Protein AF-U5VZA1-F1 (afdb_monomer)

Organism: NCBI:txid1246995

pLDDT: mean 86.5, std 9.97, range [36.38, 97.75]

Solvent-accessible surface area (backbone atoms only — not comparable to full-atom values): 6812 Å² total; per-residue (Å²): 135,87,77,75,80,58,66,70,59,55,50,51,47,52,52,48,53,55,48,50,52,52,49,49,65,74,49,63,60,61,53,70,79,33,60,64,62,44,50,50,53,50,51,47,48,60,72,59,42,54,61,47,76,47,76,47,50,47,41,84,57,74,46,76,52,98,90,48,75,46,75,35,41,52,66,71,58,53,52,49,52,43,42,74,70,61,29,42,78,76,44,81,48,76,44,70,52,47,80,50,97,96,44,74,41,88,51,34,37,29,42,38,32,28,21,51,117

Nearest PDB structures (foldseek):
  5yji-assembly2_B  TM=6.962E-01  e=3.760E-02  Mus musculus
  5yji-assembly1_A  TM=6.998E-01  e=8.855E-02  Mus musculus
  7ble-assembly1_A  TM=6.664E-01  e=6.134E-02  Homo sapiens
  7sok-assembly1_C  TM=6.559E-01  e=8.330E-02  Homo sapiens
  3e23-assembly1_A  TM=5.928E-01  e=2.664E-01  Rhodopseudomonas palustris

Secondary structure (DSSP, 8-state):
--PPPPHHHHHHHHHHHHHHHHHHHHHTTTTTS-HHHHHHHHHHHHHTTT-EEEEEEBSSPEEEETTEEEE-B-HHHHHHHHHHTTPEEEEEEEE--EEETTEEE-S-EEEEEEE--

Sequence (117 aa):
MFLREPEHLTETRAAWDAFAGRYAERFRDEFAAKVWDRALLSGWAELAGGVVALAFQVGDETLVRENITFRRRRPEHVAGLLTAAGLTMVLTSVREPSVHPGLTEAVPQAYLVARRP

Foldseek 3Di:
DDDDQPPVVVVVVVVCVVVVVVVCVVCVCVCVVVVPVVVVVVVVCVVVQAKDKDKAFADCDFDDDPNDTHGHDHQVVVVVVCVVVQWAWDDWDKAAFDDDVVDGRNTIMIITMTGHD

Mean predicted aligned error: 11.03 Å

Radius of gyration: 19.32 Å; Cα contacts (8 Å, |Δi|>4): 137; chains: 1; bounding box: 43×38×49 Å

Structure (mmCIF, N/CA/C/O backbone):
data_AF-U5VZA1-F1
#
_entry.id   AF-U5VZA1-F1
#
loop_
_atom_site.group_PDB
_atom_site.id
_atom_site.type_symbol
_atom_site.label_atom_id
_atom_site.label_alt_id
_atom_site.label_comp_id
_atom_site.label_asym_id
_atom_site.label_entity_id
_atom_site.label_seq_id
_atom_site.pdbx_PDB_ins_code
_atom_site.Cartn_x
_atom_site.Cartn_y
_atom_site.Cartn_z
_atom_site.occupancy
_atom_site.B_iso_or_equiv
_atom_site.auth_seq_id
_atom_site.auth_comp_id
_atom_site.auth_asym_id
_atom_site.auth_atom_id
_atom_site.pdbx_PDB_model_num
ATOM 1 N N . MET A 1 1 ? 0.519 1.413 -31.333 1.00 36.38 1 MET A N 1
ATOM 2 C CA . MET A 1 1 ? 0.761 -0.019 -31.608 1.00 36.38 1 MET A CA 1
ATOM 3 C C . MET A 1 1 ? 0.415 -0.790 -30.340 1.00 36.38 1 MET A C 1
ATOM 5 O O . MET A 1 1 ? 1.119 -0.633 -29.353 1.00 36.38 1 MET A O 1
ATOM 9 N N . PHE A 1 2 ? -0.717 -1.500 -30.307 1.00 46.75 2 PHE A N 1
ATOM 10 C CA . PHE A 1 2 ? -1.108 -2.312 -29.148 1.00 46.75 2 PHE A CA 1
ATOM 11 C C . PHE A 1 2 ? -0.272 -3.593 -29.154 1.00 46.75 2 PHE A C 1
ATOM 13 O O . PHE A 1 2 ? -0.456 -4.443 -30.022 1.00 46.75 2 PHE A O 1
ATOM 20 N N . LEU A 1 3 ? 0.686 -3.709 -28.236 1.00 53.91 3 LEU A N 1
ATOM 21 C CA . LEU A 1 3 ? 1.434 -4.949 -28.056 1.00 53.91 3 LEU A CA 1
ATOM 22 C C . LEU A 1 3 ? 0.505 -5.966 -27.382 1.00 53.91 3 LEU A C 1
ATOM 24 O O . LEU A 1 3 ? 0.017 -5.720 -26.279 1.00 53.91 3 LEU A O 1
ATOM 28 N N . ARG A 1 4 ? 0.226 -7.078 -28.074 1.00 65.06 4 ARG A N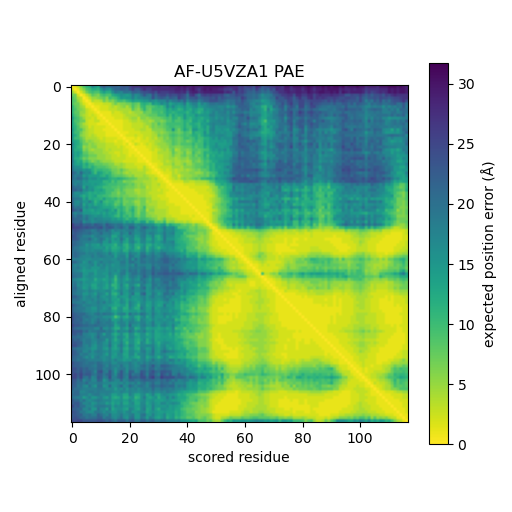 1
ATOM 29 C CA . ARG A 1 4 ? -0.446 -8.251 -27.497 1.00 65.06 4 ARG A CA 1
ATOM 30 C C . ARG A 1 4 ? 0.370 -8.745 -26.303 1.00 65.06 4 ARG A C 1
ATOM 32 O O . ARG A 1 4 ? 1.599 -8.755 -26.363 1.00 65.06 4 ARG A O 1
ATOM 39 N N . GLU A 1 5 ? -0.315 -9.141 -25.236 1.00 69.81 5 GLU A N 1
ATOM 40 C CA . GLU A 1 5 ? 0.336 -9.747 -24.077 1.00 69.81 5 GLU A CA 1
ATOM 41 C C . GLU A 1 5 ? 1.053 -11.046 -24.512 1.00 69.81 5 GLU A C 1
ATOM 43 O O . GLU A 1 5 ? 0.468 -11.827 -25.267 1.00 69.81 5 GLU A O 1
ATOM 48 N N . PRO A 1 6 ? 2.319 -11.263 -24.109 1.00 78.38 6 PRO A N 1
ATOM 49 C CA . PRO A 1 6 ? 3.044 -12.504 -24.372 1.00 78.38 6 PRO A CA 1
ATOM 50 C C . PRO A 1 6 ? 2.270 -13.740 -23.896 1.00 78.38 6 PRO A C 1
ATOM 52 O O . PRO A 1 6 ? 1.771 -13.751 -22.772 1.00 78.38 6 PRO A O 1
ATOM 55 N N . GLU A 1 7 ? 2.237 -14.804 -24.705 1.00 76.81 7 GLU A N 1
ATOM 56 C CA . GLU A 1 7 ? 1.443 -16.016 -24.424 1.00 76.81 7 GLU A CA 1
ATOM 57 C C . GLU A 1 7 ? 1.735 -16.628 -23.047 1.00 76.81 7 GLU A C 1
ATOM 59 O O . GLU A 1 7 ? 0.805 -16.998 -22.337 1.00 76.81 7 GLU A O 1
ATOM 64 N N . HIS A 1 8 ? 2.995 -16.628 -22.603 1.00 75.69 8 HIS A N 1
ATOM 65 C CA . HIS A 1 8 ? 3.374 -17.159 -21.289 1.00 75.69 8 HIS A CA 1
ATOM 66 C C . HIS A 1 8 ? 2.777 -16.370 -20.107 1.00 75.69 8 HIS A C 1
ATOM 68 O O . HIS A 1 8 ? 2.546 -16.948 -19.045 1.00 75.69 8 HIS A O 1
ATOM 74 N N . LEU A 1 9 ? 2.508 -15.063 -20.255 1.00 76.56 9 LEU A N 1
ATOM 75 C CA . LEU A 1 9 ? 1.829 -14.267 -19.224 1.00 76.56 9 LEU A CA 1
ATOM 76 C C . LEU A 1 9 ? 0.336 -14.592 -19.183 1.00 76.56 9 LEU A C 1
ATOM 78 O O . LEU A 1 9 ? -0.230 -14.716 -18.097 1.00 76.56 9 LEU A O 1
ATOM 82 N N . THR A 1 10 ? -0.289 -14.775 -20.348 1.00 82.44 10 THR A N 1
ATOM 83 C CA . THR A 1 10 ? -1.689 -15.207 -20.444 1.00 82.44 10 THR A CA 1
ATOM 84 C C . THR A 1 10 ? -1.867 -16.619 -19.8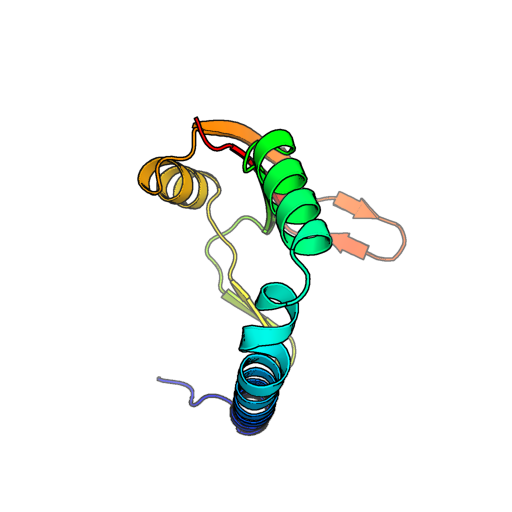87 1.00 82.44 10 THR A C 1
ATOM 86 O O . THR A 1 10 ? -2.799 -16.856 -19.125 1.00 82.44 10 THR A O 1
ATOM 89 N N . GLU A 1 11 ? -0.948 -17.535 -20.189 1.00 83.75 11 GLU A N 1
ATOM 90 C CA . GLU A 1 11 ? -0.953 -18.914 -19.696 1.00 83.75 11 GLU A CA 1
ATOM 91 C C . GLU A 1 11 ? -0.708 -18.981 -18.184 1.00 83.75 11 GLU A C 1
ATOM 93 O O . GLU A 1 11 ? -1.460 -19.634 -17.463 1.00 83.75 11 GLU A O 1
ATOM 98 N N . THR A 1 12 ? 0.275 -18.227 -17.677 1.00 83.69 12 THR A N 1
ATOM 99 C CA . T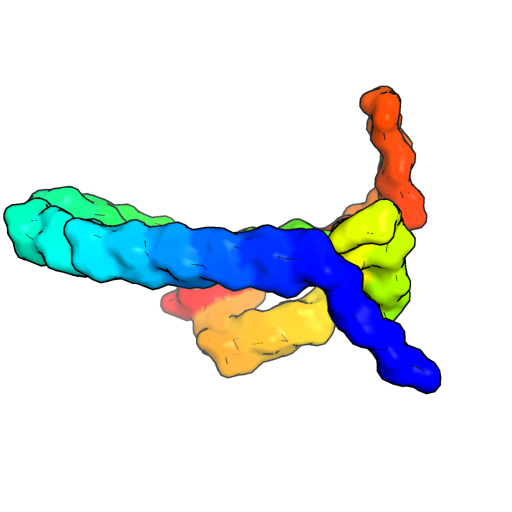HR A 1 12 ? 0.548 -18.133 -16.234 1.00 83.69 12 THR A CA 1
ATOM 100 C C . THR A 1 12 ? -0.646 -17.546 -15.485 1.00 83.69 12 THR A C 1
ATOM 102 O O . THR A 1 12 ? -1.024 -18.065 -14.437 1.00 83.69 12 THR A O 1
ATOM 105 N N . ARG A 1 13 ? -1.280 -16.493 -16.020 1.00 82.56 13 ARG A N 1
ATOM 106 C CA . ARG A 1 13 ? -2.486 -15.906 -15.421 1.00 82.56 13 ARG A CA 1
ATOM 107 C C . ARG A 1 13 ? -3.651 -16.886 -15.446 1.00 82.56 13 ARG A C 1
ATOM 109 O O . ARG A 1 13 ? -4.268 -17.082 -14.412 1.00 82.56 13 ARG A O 1
ATOM 116 N N . ALA A 1 14 ? -3.903 -17.556 -16.569 1.00 86.25 14 ALA A N 1
ATOM 117 C CA . ALA A 1 14 ? -4.963 -18.555 -16.668 1.00 86.25 14 ALA A CA 1
ATOM 118 C C . ALA A 1 14 ? -4.744 -19.728 -15.697 1.00 86.25 14 ALA A C 1
ATOM 120 O O . ALA A 1 14 ? -5.693 -20.187 -15.062 1.00 86.25 14 ALA A O 1
ATOM 121 N N . ALA A 1 15 ? -3.499 -20.184 -15.532 1.00 83.19 15 ALA A N 1
ATOM 122 C CA . ALA A 1 15 ? -3.143 -21.217 -14.565 1.00 83.19 15 ALA A CA 1
ATOM 123 C C . ALA A 1 15 ? -3.357 -20.745 -13.117 1.00 83.19 15 ALA A C 1
ATOM 125 O O . ALA A 1 15 ? -3.950 -21.477 -12.321 1.00 83.19 15 ALA A O 1
ATOM 126 N N . TRP A 1 16 ? -2.933 -19.521 -12.782 1.00 83.56 16 TRP A N 1
ATOM 127 C CA . TRP A 1 16 ? -3.156 -18.931 -11.460 1.00 83.56 16 TRP A CA 1
ATOM 128 C C . TRP A 1 16 ? -4.629 -18.667 -11.173 1.00 83.56 16 TRP A C 1
ATOM 130 O O . TRP A 1 16 ? -5.077 -19.007 -10.087 1.00 83.56 16 TRP A O 1
ATOM 140 N N . ASP A 1 17 ? -5.395 -18.141 -12.124 1.00 85.69 17 ASP A N 1
ATOM 141 C CA . ASP A 1 17 ? -6.831 -17.897 -11.976 1.00 85.69 17 ASP A CA 1
ATOM 142 C C . ASP A 1 17 ? -7.584 -19.223 -11.788 1.00 85.69 17 ASP A C 1
ATOM 144 O O . ASP A 1 17 ? -8.434 -19.345 -10.903 1.00 85.69 17 ASP A O 1
ATOM 148 N N . ALA A 1 18 ? -7.220 -20.262 -12.550 1.00 85.69 18 ALA A N 1
ATOM 149 C CA . ALA A 1 18 ? -7.790 -21.600 -12.401 1.00 85.69 18 ALA A CA 1
ATOM 150 C C . ALA A 1 18 ? -7.420 -22.252 -11.058 1.00 85.69 18 ALA A C 1
ATOM 152 O O . ALA A 1 18 ? -8.250 -22.940 -10.456 1.00 85.69 18 ALA A O 1
ATOM 153 N N . PHE A 1 19 ? -6.187 -22.062 -10.583 1.00 87.50 19 PHE A N 1
ATOM 154 C CA . PHE A 1 19 ? -5.750 -22.559 -9.280 1.00 87.50 19 PHE A CA 1
ATOM 155 C C . PHE A 1 19 ? -6.422 -21.794 -8.136 1.00 87.50 19 PHE A C 1
ATOM 157 O O . PHE A 1 19 ? -6.989 -22.415 -7.240 1.00 87.50 19 PHE A O 1
ATOM 164 N N . ALA A 1 20 ? -6.418 -20.461 -8.189 1.00 85.50 20 ALA A N 1
ATOM 165 C CA . ALA A 1 20 ? -7.011 -19.580 -7.192 1.00 85.50 20 ALA A CA 1
ATOM 166 C C . ALA A 1 20 ? -8.522 -19.800 -7.073 1.00 85.50 20 ALA A C 1
ATOM 168 O O . ALA A 1 20 ? -9.028 -19.881 -5.957 1.00 85.50 20 ALA A O 1
ATOM 169 N N . GLY A 1 21 ? -9.229 -19.981 -8.196 1.00 84.69 21 GLY A N 1
ATOM 170 C CA . GLY A 1 21 ? -10.652 -20.323 -8.201 1.00 84.69 21 GLY A CA 1
ATOM 171 C C . GLY A 1 21 ? -10.931 -21.633 -7.463 1.00 84.69 21 GLY A C 1
ATOM 172 O O . GLY A 1 21 ? -11.725 -21.658 -6.522 1.00 84.69 21 GLY A O 1
ATOM 173 N N . ARG A 1 22 ? -10.205 -22.706 -7.806 1.00 82.31 22 ARG A N 1
ATOM 174 C CA . ARG A 1 22 ? -10.346 -24.007 -7.125 1.00 82.31 22 ARG A CA 1
ATOM 175 C C . ARG A 1 22 ? -9.950 -23.953 -5.653 1.00 82.31 22 ARG A C 1
ATOM 177 O O . ARG A 1 22 ? -10.579 -24.604 -4.823 1.00 82.31 22 ARG A O 1
ATOM 184 N N . TYR A 1 23 ? -8.912 -23.192 -5.322 1.00 80.62 23 TYR A N 1
ATOM 185 C CA . TYR A 1 23 ? -8.463 -22.992 -3.949 1.00 80.62 23 TYR A CA 1
ATOM 186 C C . TYR A 1 23 ? -9.538 -22.268 -3.126 1.00 80.62 23 TYR A C 1
ATOM 188 O O . TYR A 1 23 ? -9.920 -22.736 -2.054 1.00 80.62 23 TYR A O 1
ATOM 196 N N . ALA A 1 24 ? -10.087 -21.172 -3.655 1.00 83.50 24 ALA A N 1
ATOM 197 C CA . ALA A 1 24 ? -11.149 -20.411 -3.009 1.00 83.50 24 ALA A CA 1
ATOM 198 C C . ALA A 1 24 ? -12.421 -21.246 -2.813 1.00 83.50 24 ALA A C 1
ATOM 200 O O . ALA A 1 24 ? -13.043 -21.156 -1.761 1.00 83.50 24 ALA A O 1
ATOM 201 N N . GLU A 1 25 ? -12.801 -22.084 -3.781 1.00 85.31 25 GLU A N 1
ATOM 202 C CA . GLU A 1 25 ? -13.925 -23.018 -3.633 1.00 85.31 25 GLU A CA 1
ATOM 203 C C . GLU A 1 25 ? -13.669 -24.068 -2.552 1.00 85.31 25 GLU A C 1
ATOM 205 O O . GLU A 1 25 ? -14.529 -24.299 -1.704 1.00 85.31 25 GLU A O 1
ATOM 210 N N . ARG A 1 26 ? -12.478 -24.679 -2.552 1.00 83.88 26 ARG A N 1
ATOM 211 C CA . ARG A 1 26 ? -12.109 -25.738 -1.606 1.00 83.88 26 ARG A CA 1
ATOM 212 C C . ARG A 1 26 ? -12.140 -25.269 -0.155 1.00 83.88 26 ARG A C 1
ATOM 214 O O . ARG A 1 26 ? -12.527 -26.047 0.714 1.00 83.88 26 ARG A O 1
ATOM 221 N N . PHE A 1 27 ? -11.712 -24.037 0.096 1.00 82.12 27 PHE A N 1
ATOM 222 C CA . PHE A 1 27 ? -11.518 -23.508 1.446 1.00 82.12 27 PHE A CA 1
ATOM 223 C C . PHE A 1 27 ? -12.539 -22.435 1.842 1.00 82.12 27 PHE A C 1
ATOM 225 O O . PHE A 1 27 ? -12.433 -21.869 2.928 1.00 82.12 27 PHE A O 1
ATOM 232 N N . ARG A 1 28 ? -13.560 -22.184 1.006 1.00 79.38 28 ARG A N 1
ATOM 233 C CA . ARG A 1 28 ? -14.600 -21.167 1.240 1.00 79.38 28 AR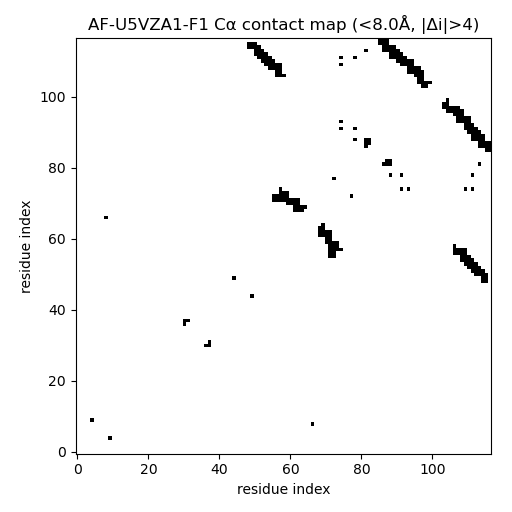G A CA 1
ATOM 234 C C . ARG A 1 28 ? -15.212 -21.263 2.637 1.00 79.38 28 ARG A C 1
ATOM 236 O O . ARG A 1 28 ? -15.307 -20.262 3.340 1.00 79.38 28 ARG A O 1
ATOM 243 N N . ASP A 1 29 ? -15.590 -22.476 3.029 1.00 84.31 29 ASP A N 1
ATOM 244 C CA . ASP A 1 29 ? -16.315 -22.742 4.274 1.00 84.31 29 ASP A CA 1
ATOM 245 C C . ASP A 1 29 ? -15.398 -23.250 5.396 1.00 84.31 29 ASP A C 1
ATOM 247 O O . ASP A 1 29 ? -15.862 -23.539 6.500 1.00 84.31 29 ASP A O 1
ATOM 251 N N . GLU A 1 30 ? -14.085 -23.342 5.151 1.00 80.38 30 GLU A N 1
ATOM 252 C CA . GLU A 1 30 ? -13.135 -23.913 6.112 1.00 80.38 30 GLU A CA 1
ATOM 253 C C . GLU A 1 30 ? -13.146 -23.143 7.440 1.00 80.38 30 GLU A C 1
ATOM 255 O O . GLU A 1 30 ? -13.121 -23.740 8.518 1.00 80.38 30 GLU A O 1
ATOM 260 N N . PHE A 1 31 ? -13.246 -21.816 7.372 1.00 75.38 31 PHE A N 1
ATOM 261 C CA . PHE A 1 31 ? -13.326 -20.963 8.556 1.00 75.38 31 PHE A CA 1
ATOM 262 C C . PHE A 1 31 ? -14.739 -20.855 9.143 1.00 75.38 31 PHE A C 1
ATOM 264 O O . PHE A 1 31 ? -14.884 -20.426 10.288 1.00 75.38 31 PHE A O 1
ATOM 271 N N . ALA A 1 32 ? -15.784 -21.265 8.413 1.00 79.06 32 ALA A N 1
ATOM 272 C CA . ALA A 1 32 ? -17.161 -21.218 8.910 1.00 79.06 32 ALA A CA 1
ATOM 273 C C . ALA A 1 32 ? -17.373 -22.205 10.071 1.00 79.06 32 ALA A C 1
ATOM 275 O O . ALA A 1 32 ? -18.040 -21.874 11.051 1.00 79.06 32 ALA A O 1
ATOM 276 N N . ALA A 1 33 ? -16.742 -23.382 10.000 1.00 82.25 33 ALA A N 1
ATOM 277 C CA . ALA A 1 33 ? -16.775 -24.382 11.069 1.00 82.25 33 ALA A CA 1
ATOM 278 C C . ALA A 1 33 ? -15.801 -24.077 12.229 1.00 82.25 33 ALA A C 1
ATOM 280 O O . ALA A 1 33 ? -15.967 -24.599 13.332 1.00 82.25 33 ALA A O 1
ATOM 281 N N . LYS A 1 34 ? -14.796 -23.217 12.011 1.00 88.00 34 LYS A N 1
ATOM 282 C CA . LYS A 1 34 ? -13.742 -22.890 12.986 1.00 88.00 34 LYS A CA 1
ATOM 283 C C . LYS A 1 34 ? -14.061 -21.587 13.717 1.00 88.00 34 LYS A C 1
ATOM 285 O O . LYS A 1 34 ? -13.411 -20.560 13.526 1.00 88.00 34 LYS A O 1
ATOM 290 N N . VAL A 1 35 ? -15.096 -21.630 14.559 1.00 87.81 35 VAL A N 1
ATOM 291 C CA . VAL A 1 35 ? -15.631 -20.450 15.270 1.00 87.81 35 VAL A CA 1
ATOM 292 C C . VAL A 1 35 ? -14.543 -19.686 16.035 1.00 87.81 35 VAL A C 1
ATOM 294 O O . VAL A 1 35 ? -14.525 -18.457 15.976 1.00 87.81 35 VAL A O 1
ATOM 297 N N . TRP A 1 36 ? -13.621 -20.393 16.694 1.00 88.94 36 TRP A N 1
ATOM 298 C CA . TRP A 1 36 ? -12.520 -19.784 17.446 1.00 88.94 36 TRP A CA 1
ATOM 299 C C . TRP A 1 36 ? -11.462 -19.136 16.551 1.00 88.94 36 TRP A C 1
ATOM 301 O O . TRP A 1 36 ? -11.089 -17.996 16.806 1.00 88.94 36 TRP A O 1
ATOM 311 N N . ASP A 1 37 ? -11.039 -19.798 15.473 1.00 87.06 37 ASP A N 1
ATOM 312 C CA . ASP A 1 37 ? -10.074 -19.246 14.512 1.00 87.06 37 ASP A CA 1
ATOM 313 C C . ASP A 1 37 ? -10.625 -17.980 13.855 1.00 87.06 37 ASP A C 1
ATOM 315 O O . ASP A 1 37 ? -9.932 -16.971 13.748 1.00 87.06 37 ASP A O 1
ATOM 319 N N . ARG A 1 38 ? -11.905 -18.002 13.468 1.00 87.38 38 ARG A N 1
ATOM 320 C CA . ARG A 1 38 ? -12.585 -16.829 12.917 1.00 87.38 38 ARG A CA 1
ATOM 321 C C . ARG A 1 38 ? -12.644 -15.692 13.934 1.00 87.38 38 ARG A C 1
ATOM 323 O O . ARG A 1 38 ? -12.320 -14.565 13.584 1.00 87.38 38 ARG A O 1
ATOM 330 N N . ALA A 1 39 ? -13.025 -15.975 15.181 1.00 88.88 39 ALA A N 1
ATOM 331 C CA . ALA A 1 39 ? -13.076 -14.964 16.236 1.00 88.88 39 ALA A CA 1
ATOM 332 C C . ALA A 1 39 ? -11.690 -14.366 16.530 1.00 88.88 39 ALA A C 1
ATOM 334 O O . ALA A 1 39 ? -11.570 -13.153 16.682 1.00 88.88 39 ALA A O 1
ATOM 335 N N . LEU A 1 40 ? -10.642 -15.194 16.545 1.00 89.88 40 LEU A N 1
ATOM 336 C CA . LEU A 1 40 ? -9.260 -14.759 16.730 1.00 89.88 40 LEU A CA 1
ATOM 337 C C . LEU A 1 40 ? -8.793 -13.866 15.578 1.00 89.88 40 LEU A C 1
ATOM 339 O O . LEU A 1 40 ? -8.247 -12.797 15.826 1.00 89.88 40 LEU A O 1
ATOM 343 N N . LEU A 1 41 ? -9.008 -14.284 14.329 1.00 85.00 41 LEU A N 1
ATOM 344 C CA . LEU A 1 41 ? -8.585 -13.526 13.151 1.00 85.00 41 LEU A CA 1
ATOM 345 C C . LEU A 1 41 ? -9.368 -12.219 13.002 1.00 85.00 41 LEU A C 1
ATOM 347 O O . LEU A 1 41 ? -8.773 -11.196 12.673 1.00 85.00 41 LEU A O 1
ATOM 351 N N . SER A 1 42 ? -10.674 -12.224 13.280 1.00 81.56 42 SER A N 1
ATOM 352 C CA . SER A 1 42 ? -11.487 -11.005 13.310 1.00 81.56 42 SER A CA 1
ATOM 353 C C . SER A 1 42 ? -11.055 -10.072 14.438 1.00 81.56 42 SER A C 1
ATOM 355 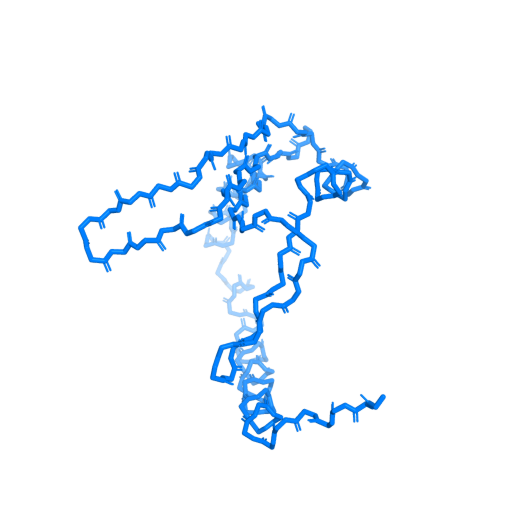O O . SER A 1 42 ? -10.811 -8.900 14.177 1.00 81.56 42 SER A O 1
ATOM 357 N N . GLY A 1 43 ? -10.868 -10.589 15.656 1.00 84.19 43 GLY A N 1
ATOM 358 C CA . GLY A 1 43 ? -10.380 -9.799 16.786 1.00 84.19 43 GLY A CA 1
ATOM 359 C C . GLY A 1 43 ? -8.983 -9.235 16.533 1.00 84.19 43 GLY A C 1
ATOM 360 O O . GLY A 1 43 ? -8.733 -8.064 16.796 1.00 84.19 43 GLY A O 1
ATOM 361 N N . TRP A 1 44 ? -8.082 -10.021 15.941 1.00 81.25 44 TRP A N 1
ATOM 362 C CA . TRP A 1 44 ? -6.774 -9.539 15.508 1.00 81.25 44 TRP A CA 1
ATOM 363 C C . TRP A 1 44 ? -6.894 -8.463 14.426 1.00 81.25 44 TRP A C 1
ATOM 365 O O . TRP A 1 44 ? -6.222 -7.448 14.530 1.00 81.25 44 TRP A O 1
ATOM 375 N N . ALA A 1 45 ? -7.751 -8.638 13.416 1.00 78.00 45 ALA A N 1
ATOM 376 C CA . ALA A 1 45 ? -7.932 -7.657 12.344 1.00 78.00 45 ALA A CA 1
ATOM 377 C C . ALA A 1 45 ? -8.528 -6.332 12.852 1.00 78.00 45 ALA A C 1
ATOM 379 O O . ALA A 1 45 ? -8.152 -5.261 12.370 1.00 78.00 45 ALA A O 1
ATOM 380 N N . GLU A 1 46 ? -9.4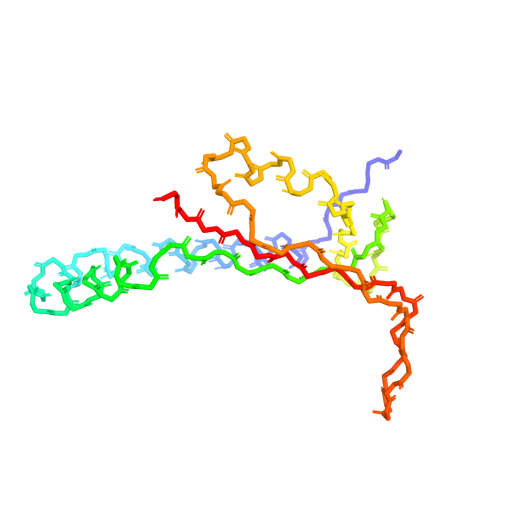24 -6.402 13.839 1.00 74.19 46 GLU A N 1
ATOM 381 C CA . GLU A 1 46 ? -9.961 -5.240 14.550 1.00 74.19 46 GLU A CA 1
ATOM 382 C C . GLU A 1 46 ? -8.880 -4.556 15.398 1.00 74.19 46 GLU A C 1
ATOM 384 O O . GLU A 1 46 ? -8.691 -3.345 15.288 1.00 74.19 46 GLU A O 1
ATOM 389 N N . LEU A 1 47 ? -8.105 -5.323 16.175 1.00 76.62 47 LEU A N 1
ATOM 390 C CA . LEU A 1 47 ? -7.010 -4.805 17.008 1.00 76.62 47 LEU A CA 1
ATOM 391 C C . LEU A 1 47 ? -5.839 -4.250 16.185 1.00 76.62 47 LEU A C 1
ATOM 393 O O . LEU A 1 47 ? -5.219 -3.265 16.580 1.00 76.62 47 LEU A O 1
ATOM 397 N N . ALA A 1 48 ? -5.547 -4.845 15.029 1.00 74.06 48 ALA A N 1
ATOM 398 C CA . ALA A 1 48 ? -4.540 -4.373 14.083 1.00 74.06 48 ALA A CA 1
ATOM 399 C C . ALA A 1 48 ? -4.958 -3.062 13.389 1.00 74.06 48 ALA A C 1
ATOM 401 O O . ALA A 1 48 ? -4.168 -2.487 12.640 1.00 74.06 48 ALA A O 1
ATOM 402 N N . GLY A 1 49 ? -6.184 -2.574 13.628 1.00 67.25 49 GLY A N 1
ATOM 403 C CA . GLY A 1 49 ? -6.620 -1.228 13.258 1.00 67.25 49 GLY A CA 1
ATOM 404 C C . GLY A 1 49 ? -6.767 -0.993 11.754 1.00 67.25 49 GLY A C 1
ATOM 405 O O . GLY A 1 49 ? -6.750 0.154 11.309 1.00 67.25 49 GLY A O 1
ATOM 406 N N . GLY A 1 50 ? -6.882 -2.059 10.951 1.00 78.31 50 GLY A N 1
ATOM 407 C CA . GLY A 1 50 ? -7.032 -1.949 9.498 1.00 78.31 50 GLY A CA 1
ATOM 408 C C . GLY A 1 50 ? -5.938 -1.098 8.845 1.00 78.31 50 GLY A C 1
ATOM 409 O O . GLY A 1 50 ? -6.245 -0.214 8.043 1.00 78.31 50 GLY A O 1
ATOM 410 N N . VAL A 1 51 ? -4.679 -1.311 9.236 1.00 85.56 51 VAL A N 1
ATOM 411 C CA . VAL A 1 51 ? -3.532 -0.581 8.686 1.00 85.56 51 VAL A CA 1
ATOM 412 C C . VAL A 1 51 ? -3.172 -1.116 7.301 1.00 85.56 51 VAL A C 1
ATOM 414 O O . VAL A 1 51 ? -3.009 -2.316 7.094 1.00 85.56 51 VAL A O 1
ATOM 417 N N . VAL A 1 52 ? -3.005 -0.199 6.355 1.00 89.69 52 VAL A N 1
ATOM 418 C CA . VAL A 1 52 ? -2.462 -0.438 5.022 1.00 89.69 52 VAL A CA 1
ATOM 419 C C . VAL A 1 52 ? -1.070 0.178 4.969 1.00 89.69 52 VAL A C 1
ATOM 421 O O . VAL A 1 52 ? -0.923 1.383 5.161 1.00 89.69 52 VAL A O 1
ATOM 424 N N . ALA A 1 53 ? -0.057 -0.641 4.687 1.00 93.94 53 ALA A N 1
ATOM 425 C CA . ALA A 1 53 ? 1.306 -0.194 4.426 1.00 93.94 53 ALA A CA 1
ATOM 426 C C . ALA A 1 53 ? 1.691 -0.555 2.987 1.00 93.94 53 ALA A C 1
ATOM 428 O O . ALA A 1 53 ? 1.628 -1.721 2.599 1.00 93.94 53 ALA A O 1
ATOM 429 N N . LEU A 1 54 ? 2.072 0.443 2.193 1.00 95.50 54 LEU A N 1
ATOM 430 C CA . LEU A 1 54 ? 2.472 0.276 0.798 1.00 95.50 54 LEU A CA 1
ATOM 431 C C . LEU A 1 54 ? 3.900 0.774 0.605 1.00 95.50 54 LEU A C 1
ATOM 433 O O . LEU A 1 54 ? 4.255 1.847 1.091 1.00 95.50 54 LEU A O 1
ATOM 437 N N . ALA A 1 55 ? 4.681 0.014 -0.159 1.00 94.94 55 ALA A N 1
ATOM 438 C CA . ALA A 1 55 ? 5.990 0.415 -0.649 1.00 94.94 55 ALA A CA 1
ATOM 439 C C . ALA A 1 55 ? 6.028 0.263 -2.172 1.00 94.94 55 ALA A C 1
ATOM 441 O O . ALA A 1 55 ? 5.649 -0.787 -2.695 1.00 94.94 55 ALA A O 1
ATOM 442 N N . PHE A 1 56 ? 6.448 1.303 -2.889 1.00 94.00 56 PHE A N 1
ATOM 443 C CA . PHE A 1 56 ? 6.530 1.261 -4.350 1.00 94.00 56 PHE A CA 1
ATOM 444 C C . PHE A 1 56 ? 7.538 2.259 -4.917 1.00 94.00 56 PHE A C 1
ATOM 446 O O . PHE A 1 56 ? 7.820 3.299 -4.327 1.00 94.00 56 PHE A O 1
ATOM 453 N N . GLN A 1 57 ? 8.025 1.952 -6.120 1.00 94.06 57 GLN A N 1
ATOM 454 C CA . GLN A 1 57 ? 8.900 2.834 -6.887 1.00 94.06 57 GLN A CA 1
ATOM 455 C C . GLN A 1 57 ? 8.143 4.075 -7.372 1.00 94.06 57 GLN A C 1
ATOM 457 O O . GLN A 1 57 ? 7.081 3.961 -7.998 1.00 94.06 57 GLN A O 1
ATOM 462 N N . VAL A 1 58 ? 8.724 5.250 -7.128 1.00 95.94 58 VAL A N 1
ATOM 463 C CA . VAL A 1 58 ? 8.185 6.539 -7.572 1.00 95.94 58 VAL A CA 1
ATOM 464 C C . VAL A 1 58 ? 8.468 6.755 -9.054 1.00 95.94 58 VAL A C 1
ATOM 466 O O . VAL A 1 58 ? 9.552 6.440 -9.545 1.00 95.94 58 VAL A O 1
ATOM 469 N N . GLY A 1 59 ? 7.485 7.304 -9.764 1.00 93.12 59 GLY A N 1
ATOM 470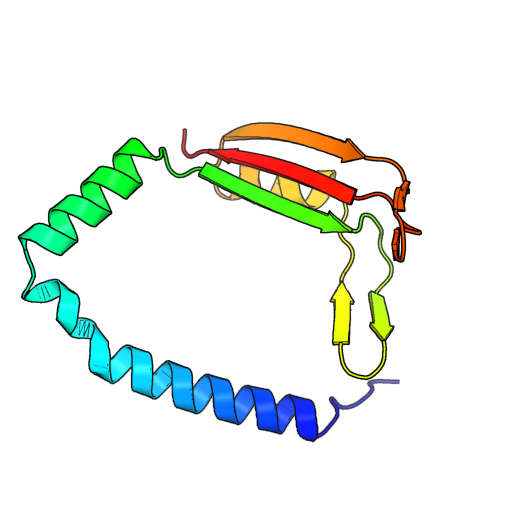 C CA . GLY A 1 59 ? 7.611 7.720 -11.159 1.00 93.12 59 GLY A CA 1
ATOM 471 C C . GLY A 1 59 ? 6.336 7.481 -11.958 1.00 93.12 59 GLY A C 1
ATOM 472 O O . GLY A 1 59 ? 5.360 6.924 -11.451 1.00 93.12 59 GLY A O 1
ATOM 473 N N . ASP A 1 60 ? 6.379 7.876 -13.226 1.00 88.69 60 ASP A N 1
ATOM 474 C CA . ASP A 1 60 ? 5.265 7.728 -14.173 1.00 88.69 60 ASP A CA 1
ATOM 475 C C . ASP A 1 60 ? 5.542 6.690 -15.257 1.00 88.69 60 ASP A C 1
ATOM 477 O O . ASP A 1 60 ? 4.638 6.271 -15.986 1.00 88.69 60 ASP A O 1
ATOM 481 N N . GLU A 1 61 ? 6.794 6.248 -15.377 1.00 84.88 61 GLU A N 1
ATOM 482 C CA . GLU A 1 61 ? 7.171 5.327 -16.429 1.00 84.88 61 GLU A CA 1
ATOM 483 C C . GLU A 1 61 ? 6.706 3.909 -16.111 1.00 84.88 61 GLU A C 1
ATOM 485 O O . GLU A 1 61 ? 6.763 3.410 -14.982 1.00 84.88 61 GLU A O 1
ATOM 490 N N . THR A 1 62 ? 6.291 3.217 -17.164 1.00 84.12 62 THR A N 1
ATOM 491 C CA . THR A 1 62 ? 6.160 1.768 -17.134 1.00 84.12 62 THR A CA 1
ATOM 492 C C . THR A 1 62 ? 7.463 1.164 -17.623 1.00 84.12 62 THR A C 1
ATOM 494 O O . THR A 1 62 ? 7.845 1.369 -18.772 1.00 84.12 62 THR A O 1
ATOM 497 N N . LEU A 1 63 ? 8.133 0.409 -16.758 1.00 82.81 63 LEU A N 1
ATOM 498 C CA . LEU A 1 63 ? 9.343 -0.316 -17.119 1.00 82.81 63 LEU A CA 1
ATOM 499 C C . LEU A 1 63 ? 8.990 -1.784 -17.344 1.00 82.81 63 LEU A C 1
ATOM 501 O O . LEU A 1 63 ? 8.469 -2.438 -16.448 1.00 82.81 63 LEU A O 1
ATOM 505 N N . VAL A 1 64 ? 9.305 -2.310 -18.524 1.00 83.19 64 VAL A N 1
ATOM 506 C CA . VAL A 1 64 ? 9.249 -3.751 -18.787 1.00 83.19 64 VAL A CA 1
ATOM 507 C C . VAL A 1 64 ? 10.672 -4.294 -18.715 1.00 83.19 64 VAL A C 1
ATOM 509 O O . VAL A 1 64 ? 11.577 -3.796 -19.393 1.00 83.19 64 VAL A O 1
ATOM 512 N N . ARG A 1 65 ? 10.888 -5.282 -17.853 1.00 80.94 65 ARG A N 1
ATOM 513 C CA . ARG A 1 65 ? 12.144 -6.029 -17.748 1.00 80.94 65 ARG A CA 1
ATOM 514 C C . ARG A 1 65 ? 11.812 -7.496 -17.890 1.00 80.94 65 ARG A C 1
ATOM 516 O O . ARG A 1 65 ? 11.007 -8.002 -17.117 1.00 80.94 65 ARG A O 1
ATOM 523 N N . GLU A 1 66 ? 12.417 -8.124 -18.893 1.00 85.62 66 GLU A N 1
ATOM 524 C CA . GLU A 1 66 ? 12.094 -9.491 -19.303 1.00 85.62 66 GLU A CA 1
ATOM 525 C C . GLU A 1 66 ? 10.588 -9.603 -19.585 1.00 85.62 66 GLU A C 1
ATOM 527 O O . GLU A 1 66 ? 10.106 -9.093 -20.595 1.00 85.62 66 GLU A O 1
ATOM 532 N N . ASN A 1 67 ? 9.841 -10.184 -18.654 1.00 83.69 67 ASN A N 1
ATOM 533 C CA . ASN A 1 67 ? 8.399 -10.377 -18.681 1.00 83.69 67 ASN A CA 1
ATOM 534 C C . ASN A 1 67 ? 7.662 -9.724 -17.495 1.00 83.69 67 ASN A C 1
ATOM 536 O O . ASN A 1 67 ? 6.453 -9.896 -17.347 1.00 83.69 67 ASN A O 1
ATOM 540 N N . ILE A 1 68 ? 8.355 -8.936 -16.667 1.00 79.31 68 ILE A N 1
ATOM 541 C CA . ILE A 1 68 ? 7.769 -8.216 -15.533 1.00 79.31 68 ILE A CA 1
ATOM 542 C C . ILE A 1 68 ? 7.565 -6.748 -15.904 1.00 79.31 68 ILE A C 1
ATOM 544 O O . ILE A 1 68 ? 8.484 -6.043 -16.328 1.00 79.31 68 ILE A O 1
ATOM 548 N N . THR A 1 69 ? 6.334 -6.272 -15.714 1.00 84.94 69 THR A N 1
ATOM 549 C CA . THR A 1 69 ? 5.970 -4.866 -15.908 1.00 84.94 69 THR A CA 1
ATOM 550 C C . THR A 1 69 ? 5.933 -4.141 -14.567 1.00 84.94 69 THR A C 1
ATOM 552 O O . THR A 1 69 ? 5.008 -4.315 -13.776 1.00 84.94 69 THR A O 1
ATOM 555 N N . PHE A 1 70 ? 6.905 -3.269 -14.336 1.00 82.19 70 PHE A N 1
ATOM 556 C CA . PHE A 1 70 ? 6.945 -2.365 -13.195 1.00 82.19 70 PHE A CA 1
ATOM 557 C C . PHE A 1 70 ? 6.102 -1.129 -13.506 1.00 82.19 70 PHE A C 1
ATOM 559 O O . PHE A 1 70 ? 6.430 -0.327 -14.385 1.00 82.19 70 PHE A O 1
ATOM 566 N N . ARG A 1 71 ? 4.990 -0.980 -12.784 1.00 86.06 71 ARG A N 1
ATOM 567 C CA . ARG A 1 71 ? 4.127 0.202 -12.845 1.00 86.06 71 ARG A CA 1
ATOM 568 C C . ARG A 1 71 ? 4.493 1.133 -11.700 1.00 86.06 71 ARG A C 1
ATOM 570 O O . ARG A 1 71 ? 4.015 0.946 -10.583 1.00 86.06 71 ARG A O 1
ATOM 577 N N . ARG A 1 72 ? 5.333 2.125 -11.987 1.00 91.00 72 ARG A N 1
ATOM 578 C CA . ARG A 1 72 ? 5.647 3.179 -11.022 1.00 91.00 72 ARG A CA 1
ATOM 579 C C . ARG A 1 72 ? 4.402 4.009 -10.722 1.00 91.00 72 ARG A C 1
ATOM 581 O O . ARG A 1 72 ? 3.431 4.016 -11.497 1.00 91.00 72 ARG A O 1
ATOM 588 N N . ARG A 1 73 ? 4.391 4.621 -9.541 1.00 94.25 73 ARG A N 1
ATOM 589 C CA . ARG A 1 73 ? 3.254 5.399 -9.051 1.00 94.25 73 ARG A CA 1
ATOM 590 C C . ARG A 1 73 ? 3.715 6.696 -8.412 1.00 94.25 73 ARG A C 1
ATOM 592 O O . ARG A 1 73 ? 4.773 6.766 -7.794 1.00 94.25 73 ARG A O 1
ATOM 599 N N . ARG A 1 74 ? 2.850 7.699 -8.511 1.00 95.25 74 ARG A N 1
ATOM 600 C CA . ARG A 1 74 ? 2.954 8.957 -7.780 1.00 95.25 74 ARG A CA 1
ATOM 601 C C . ARG A 1 74 ? 2.408 8.790 -6.355 1.00 95.25 74 ARG A C 1
ATOM 603 O O . ARG A 1 74 ? 1.246 8.388 -6.224 1.00 95.25 74 ARG A O 1
ATOM 610 N N . PRO A 1 75 ? 3.196 9.070 -5.303 1.00 97.00 75 PRO A N 1
ATOM 611 C CA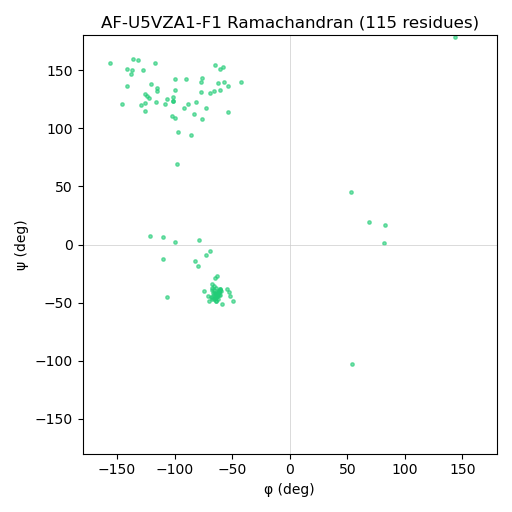 . PRO A 1 75 ? 2.761 8.956 -3.908 1.00 97.00 75 PRO A CA 1
ATOM 612 C C . PRO A 1 75 ? 1.462 9.703 -3.618 1.00 97.00 75 PRO A C 1
ATOM 614 O O . PRO A 1 75 ? 0.544 9.147 -3.025 1.00 97.00 75 PRO A O 1
ATOM 617 N N . GLU A 1 76 ? 1.351 10.925 -4.121 1.00 97.19 76 GLU A N 1
ATOM 618 C CA . GLU A 1 76 ? 0.192 11.802 -4.000 1.00 97.19 76 GLU A CA 1
ATOM 619 C C . GLU A 1 76 ? -1.069 11.195 -4.622 1.00 97.19 76 GLU A C 1
ATOM 621 O O . GLU A 1 76 ? -2.154 11.283 -4.046 1.00 97.19 76 GLU A O 1
ATOM 626 N N . HIS A 1 77 ? -0.933 10.505 -5.756 1.00 96.81 77 HIS A N 1
ATOM 627 C CA . HIS A 1 77 ? -2.060 9.840 -6.398 1.00 96.81 77 HIS A CA 1
ATOM 628 C C . HIS A 1 77 ? -2.544 8.652 -5.561 1.00 96.81 77 HIS A C 1
ATOM 630 O O . HIS A 1 77 ? -3.742 8.509 -5.321 1.00 96.81 77 HIS A O 1
ATOM 636 N N . VAL A 1 78 ? -1.619 7.822 -5.068 1.00 97.12 78 VAL A N 1
ATOM 637 C CA . VAL A 1 78 ? -1.959 6.659 -4.233 1.00 97.12 78 VAL A CA 1
ATOM 638 C C . VAL A 1 78 ? -2.547 7.096 -2.889 1.00 97.12 78 VAL A C 1
ATOM 640 O O . VAL A 1 78 ? -3.555 6.539 -2.464 1.00 97.12 78 VAL A O 1
ATOM 643 N N . ALA A 1 79 ? -1.989 8.126 -2.249 1.00 97.50 79 ALA A N 1
ATOM 644 C CA . ALA A 1 79 ? -2.537 8.700 -1.020 1.00 97.50 79 ALA A CA 1
ATOM 645 C C . ALA A 1 79 ? -3.963 9.243 -1.226 1.00 97.50 79 ALA A C 1
ATOM 647 O O . ALA A 1 79 ? -4.838 9.033 -0.381 1.00 97.50 79 ALA A O 1
ATOM 648 N N . GLY A 1 80 ? -4.224 9.874 -2.377 1.00 97.12 80 GLY A N 1
ATOM 649 C CA . GLY A 1 80 ? -5.562 10.312 -2.775 1.00 97.12 80 GLY A CA 1
ATOM 650 C C . GLY A 1 80 ? -6.549 9.150 -2.902 1.00 97.12 80 GLY A C 1
ATOM 651 O O . GLY A 1 80 ? -7.660 9.237 -2.387 1.00 97.12 80 GLY A O 1
ATOM 652 N N . LEU A 1 81 ? -6.133 8.035 -3.511 1.00 97.00 81 LEU A N 1
ATOM 653 C CA . LEU A 1 81 ? -6.959 6.826 -3.615 1.00 97.00 81 LEU A CA 1
ATOM 654 C C . LEU A 1 81 ? -7.260 6.203 -2.245 1.00 97.00 81 LEU A C 1
ATOM 656 O O . LEU A 1 81 ? -8.398 5.815 -1.995 1.00 97.00 81 LEU A O 1
ATOM 660 N N . LEU A 1 82 ? -6.272 6.134 -1.348 1.00 95.25 82 LEU A N 1
ATOM 661 C CA . LEU A 1 82 ? -6.471 5.614 0.010 1.00 95.25 82 LEU A CA 1
ATOM 662 C C . LEU A 1 82 ? -7.446 6.491 0.804 1.00 95.25 82 LEU A C 1
ATOM 664 O O . LEU A 1 82 ? -8.358 5.975 1.448 1.00 95.25 82 LEU A O 1
ATOM 668 N N . THR A 1 83 ? -7.305 7.812 0.693 1.00 95.94 83 THR A N 1
ATOM 669 C CA . THR A 1 83 ? -8.225 8.771 1.321 1.00 95.94 83 THR A CA 1
ATOM 670 C C . THR A 1 83 ? -9.637 8.642 0.751 1.00 95.94 83 THR A C 1
ATOM 672 O O . THR A 1 83 ? -10.606 8.583 1.504 1.00 95.94 83 THR A O 1
ATOM 675 N N . ALA A 1 84 ? -9.771 8.532 -0.573 1.00 95.44 84 ALA A N 1
ATOM 676 C CA . ALA A 1 84 ? -11.059 8.327 -1.237 1.00 95.44 84 ALA A CA 1
ATOM 677 C C . ALA A 1 84 ? -11.723 6.994 -0.845 1.00 95.44 84 ALA A C 1
ATOM 679 O O . ALA A 1 84 ? -12.947 6.893 -0.842 1.00 95.44 84 ALA A O 1
ATOM 680 N N . ALA A 1 85 ? -10.927 5.991 -0.465 1.00 93.25 85 ALA A N 1
ATOM 681 C CA . ALA A 1 85 ? -11.403 4.725 0.089 1.00 93.25 85 ALA A CA 1
ATOM 682 C C . ALA A 1 85 ? -11.790 4.806 1.582 1.00 93.25 85 ALA A C 1
ATOM 684 O O . ALA A 1 85 ? -12.142 3.787 2.176 1.00 93.25 85 ALA A O 1
ATOM 685 N N . GLY A 1 86 ? -11.733 5.991 2.199 1.00 92.69 86 GLY A N 1
ATOM 686 C CA . GLY A 1 86 ? -12.110 6.216 3.596 1.00 92.69 86 GLY A CA 1
ATOM 687 C C . GLY A 1 86 ? -11.019 5.866 4.609 1.00 92.69 86 GLY A C 1
ATOM 688 O O . GLY A 1 86 ? -11.327 5.708 5.788 1.00 92.69 86 GLY A O 1
ATOM 689 N N . LEU A 1 87 ? -9.762 5.724 4.178 1.00 93.75 87 LEU A N 1
ATOM 690 C CA . LEU A 1 87 ? -8.626 5.517 5.077 1.00 93.75 87 LEU A CA 1
ATOM 691 C C . LEU A 1 87 ? -8.015 6.859 5.491 1.00 93.75 87 LEU A C 1
ATOM 693 O O . LEU A 1 87 ? -7.865 7.773 4.682 1.00 93.75 87 LEU A O 1
ATOM 697 N N . THR A 1 88 ? -7.589 6.950 6.745 1.00 95.06 88 THR A N 1
ATOM 698 C CA . THR A 1 88 ? -6.844 8.098 7.265 1.00 95.06 88 THR A CA 1
ATOM 699 C C . THR A 1 88 ? -5.355 7.876 7.033 1.00 95.06 88 THR A C 1
ATOM 701 O O . THR A 1 88 ? -4.786 6.897 7.525 1.00 95.06 88 THR A O 1
ATOM 704 N N . MET A 1 89 ? -4.708 8.784 6.299 1.00 96.88 89 MET A N 1
ATOM 705 C CA . MET A 1 89 ? -3.259 8.746 6.095 1.00 96.88 89 MET A CA 1
ATOM 706 C C . MET A 1 89 ? -2.511 8.981 7.413 1.00 96.88 89 MET A C 1
ATOM 708 O O . MET A 1 89 ? -2.805 9.919 8.149 1.00 96.88 89 MET A O 1
ATOM 712 N N . VAL A 1 90 ? -1.523 8.131 7.685 1.00 95.94 90 VAL A N 1
ATOM 713 C CA . VAL A 1 90 ? -0.644 8.191 8.865 1.00 95.94 90 VAL A CA 1
ATOM 714 C C . VAL A 1 90 ? 0.751 8.670 8.473 1.00 95.94 90 VAL A C 1
ATOM 716 O O . VAL A 1 90 ? 1.325 9.523 9.141 1.00 95.94 90 VAL A O 1
ATOM 719 N N . LEU A 1 91 ? 1.298 8.133 7.381 1.00 96.19 91 LEU A N 1
ATOM 720 C CA . LEU A 1 91 ? 2.628 8.469 6.883 1.00 96.19 91 LEU A CA 1
ATOM 721 C C . LEU A 1 91 ? 2.611 8.524 5.360 1.00 96.19 91 LEU A C 1
ATOM 723 O O . LEU A 1 91 ? 2.084 7.626 4.707 1.00 96.19 91 LEU A O 1
ATOM 727 N N . THR A 1 92 ? 3.253 9.549 4.810 1.00 97.69 92 THR A N 1
ATOM 728 C CA . THR A 1 92 ? 3.701 9.574 3.417 1.00 97.69 92 THR A CA 1
ATOM 729 C C . THR A 1 92 ? 5.163 9.980 3.427 1.00 97.69 92 THR A C 1
ATOM 731 O O . THR A 1 92 ? 5.498 11.048 3.932 1.00 97.69 92 THR A O 1
ATOM 734 N N . SER A 1 93 ? 6.035 9.120 2.911 1.00 97.44 93 SER A N 1
ATOM 735 C CA . SER A 1 93 ? 7.468 9.390 2.825 1.00 97.44 93 SER A CA 1
ATOM 736 C C . SER A 1 93 ? 8.016 8.934 1.482 1.00 97.44 93 SER A C 1
ATOM 738 O O . SER A 1 93 ? 7.551 7.941 0.922 1.00 97.44 93 SER A O 1
ATOM 740 N N . VAL A 1 94 ? 9.012 9.660 0.982 1.00 97.75 94 VAL A N 1
ATOM 741 C CA . VAL A 1 94 ? 9.794 9.294 -0.196 1.00 97.75 94 VAL A CA 1
ATOM 742 C C . VAL A 1 94 ? 11.250 9.221 0.231 1.00 97.75 94 VAL A C 1
ATOM 744 O O . VAL A 1 94 ? 11.784 10.167 0.806 1.00 97.75 94 VAL A O 1
ATOM 747 N N . ARG A 1 95 ? 11.883 8.084 -0.040 1.00 96.38 95 ARG A N 1
ATOM 748 C CA . ARG A 1 95 ? 13.314 7.885 0.132 1.00 96.38 95 ARG A CA 1
ATOM 749 C C . ARG A 1 95 ? 14.001 8.032 -1.213 1.00 96.38 95 ARG A C 1
ATOM 751 O O . ARG A 1 95 ? 13.579 7.421 -2.194 1.00 96.38 95 ARG A O 1
ATOM 758 N N . GLU A 1 96 ? 15.082 8.797 -1.217 1.00 95.88 96 GLU A N 1
ATOM 759 C CA . GLU A 1 96 ? 15.948 8.955 -2.379 1.00 95.88 96 GLU A CA 1
ATOM 760 C C . GLU A 1 96 ? 16.520 7.609 -2.869 1.00 95.88 96 GLU A C 1
ATOM 762 O O . GLU A 1 96 ? 16.697 6.682 -2.065 1.00 95.88 96 GLU A O 1
ATOM 767 N N . PRO A 1 97 ? 16.845 7.495 -4.174 1.00 95.25 97 PRO A N 1
ATOM 768 C CA . PRO A 1 97 ? 17.620 6.389 -4.727 1.00 95.25 97 PRO A CA 1
ATOM 769 C C . PRO A 1 97 ? 18.799 6.032 -3.819 1.00 95.25 97 PRO A C 1
ATOM 771 O O . PRO A 1 97 ? 19.450 6.909 -3.248 1.00 95.25 97 PRO A O 1
ATOM 774 N N . SER A 1 98 ? 19.080 4.746 -3.641 1.00 90.31 98 SER A N 1
ATOM 775 C CA . SER A 1 98 ? 20.158 4.304 -2.752 1.00 90.31 98 SER A CA 1
ATOM 776 C C . SER A 1 98 ? 20.912 3.114 -3.325 1.00 90.31 98 SER A C 1
ATOM 778 O O . SER A 1 98 ? 20.384 2.309 -4.091 1.00 90.31 98 SER A O 1
ATOM 780 N N . VAL A 1 99 ? 22.187 3.018 -2.955 1.00 92.12 99 VAL A N 1
ATOM 781 C CA . VAL A 1 99 ? 23.062 1.919 -3.359 1.00 92.12 99 VAL A CA 1
ATOM 782 C C . VAL A 1 99 ? 23.279 1.009 -2.162 1.00 92.12 99 VAL A C 1
ATOM 784 O O . VAL A 1 99 ? 23.725 1.450 -1.103 1.00 92.12 99 VAL A O 1
ATOM 787 N N . HIS A 1 100 ? 22.984 -0.268 -2.354 1.00 84.62 100 HIS A N 1
ATOM 788 C CA . HIS A 1 100 ? 23.214 -1.333 -1.393 1.00 84.62 100 HIS A CA 1
ATOM 789 C C . HIS A 1 100 ? 24.217 -2.336 -1.979 1.00 84.62 100 HIS A C 1
ATOM 791 O O . HIS A 1 100 ? 24.340 -2.444 -3.204 1.00 84.62 100 HIS A O 1
ATOM 797 N N . PRO A 1 101 ? 24.943 -3.100 -1.144 1.00 91.69 101 PRO A N 1
ATOM 798 C CA . PRO A 1 101 ? 25.797 -4.174 -1.640 1.00 91.69 101 PRO A CA 1
ATOM 799 C C . PRO A 1 101 ? 25.000 -5.138 -2.538 1.00 91.69 101 PRO A C 1
ATOM 801 O O . PRO A 1 101 ? 24.077 -5.800 -2.075 1.00 91.69 101 PRO A O 1
ATOM 804 N N . GLY A 1 102 ? 25.335 -5.184 -3.831 1.00 89.00 102 GLY A N 1
ATOM 805 C CA . GLY A 1 102 ? 24.669 -6.040 -4.822 1.00 89.00 102 GLY A CA 1
ATOM 806 C C . GLY A 1 102 ? 23.351 -5.511 -5.407 1.00 89.00 102 GLY A C 1
ATOM 807 O O . GLY A 1 102 ? 22.769 -6.191 -6.249 1.00 89.00 102 GLY A O 1
ATOM 808 N N . LEU A 1 103 ? 22.881 -4.318 -5.020 1.00 83.81 103 LEU A N 1
ATOM 809 C CA . LEU A 1 103 ? 21.637 -3.737 -5.537 1.00 83.81 103 LEU A CA 1
ATOM 810 C C . LEU A 1 103 ? 21.726 -2.211 -5.649 1.00 83.81 103 LEU A C 1
ATOM 812 O O . LEU A 1 103 ? 21.882 -1.508 -4.654 1.00 83.81 103 LEU A O 1
ATOM 816 N N . THR A 1 104 ? 21.537 -1.692 -6.861 1.00 88.50 104 THR A N 1
ATOM 817 C CA . THR A 1 104 ? 21.401 -0.251 -7.104 1.00 88.50 104 THR A CA 1
ATOM 818 C C . THR A 1 104 ? 19.934 0.091 -7.308 1.00 88.50 104 THR A C 1
ATOM 820 O O . THR A 1 104 ? 19.342 -0.251 -8.334 1.00 88.50 104 THR A O 1
ATOM 823 N N . GLU A 1 105 ? 19.341 0.804 -6.357 1.00 88.50 105 GLU A N 1
ATOM 824 C CA . GLU A 1 105 ? 17.998 1.346 -6.510 1.00 88.50 105 GLU A CA 1
ATOM 825 C C . GLU A 1 105 ? 18.082 2.692 -7.221 1.00 88.50 105 GLU A C 1
ATOM 827 O O . GLU A 1 105 ? 18.296 3.729 -6.605 1.00 88.50 105 GLU A O 1
ATOM 832 N N . ALA A 1 106 ? 17.927 2.674 -8.541 1.00 88.31 106 ALA A N 1
ATOM 833 C CA . ALA A 1 106 ? 18.079 3.871 -9.366 1.00 88.31 106 ALA A CA 1
ATOM 834 C C . ALA A 1 106 ? 16.929 4.888 -9.233 1.00 88.31 106 ALA A C 1
ATOM 836 O O . ALA A 1 106 ? 17.017 5.974 -9.800 1.00 88.31 106 ALA A O 1
ATOM 837 N N . VAL A 1 107 ? 15.839 4.536 -8.547 1.00 92.44 107 VAL A N 1
ATOM 838 C CA . VAL A 1 107 ? 14.644 5.379 -8.420 1.00 92.44 107 VAL A CA 1
ATOM 839 C C . VAL A 1 107 ? 14.241 5.571 -6.964 1.00 92.44 107 VAL A C 1
ATOM 841 O O . VAL A 1 107 ? 14.463 4.659 -6.162 1.00 92.44 107 VAL A O 1
ATOM 844 N N . PRO A 1 108 ? 13.625 6.719 -6.623 1.00 95.44 108 PRO A N 1
ATOM 845 C CA . PRO A 1 108 ? 13.093 6.928 -5.290 1.00 95.44 108 PRO A CA 1
ATOM 846 C C . PRO A 1 108 ? 12.023 5.885 -4.948 1.00 95.44 108 PRO A C 1
ATOM 848 O O . PRO A 1 108 ? 11.299 5.391 -5.820 1.00 95.44 108 PRO A O 1
ATOM 851 N N . GLN A 1 109 ? 11.901 5.577 -3.663 1.00 95.00 109 GLN A N 1
ATOM 852 C CA . GLN A 1 109 ? 10.910 4.645 -3.126 1.00 95.00 109 GLN A CA 1
ATOM 853 C C . GLN A 1 109 ? 9.946 5.397 -2.221 1.00 95.00 109 GLN A C 1
ATOM 855 O O . GLN A 1 109 ? 10.374 6.145 -1.345 1.00 95.00 109 GLN A O 1
ATOM 860 N N . ALA A 1 110 ? 8.651 5.182 -2.398 1.00 97.38 110 ALA A N 1
ATOM 861 C CA . ALA A 1 110 ? 7.635 5.735 -1.522 1.00 97.38 110 ALA A CA 1
ATOM 862 C C . ALA A 1 110 ? 7.150 4.702 -0.514 1.00 97.38 110 ALA A C 1
ATOM 864 O O . ALA A 1 110 ? 6.967 3.534 -0.856 1.00 97.38 110 ALA A O 1
ATOM 865 N N . TYR A 1 111 ? 6.900 5.170 0.705 1.00 97.25 111 TYR A N 1
ATOM 866 C CA . TYR A 1 111 ? 6.344 4.402 1.809 1.00 97.25 111 TYR A CA 1
ATOM 867 C C . TYR A 1 111 ? 5.115 5.139 2.331 1.00 97.25 111 TYR A C 1
ATOM 869 O O . TYR A 1 111 ? 5.213 6.265 2.828 1.00 97.25 111 TYR A O 1
ATOM 877 N N . LEU A 1 112 ? 3.949 4.518 2.173 1.00 97.69 112 LEU A N 1
ATOM 878 C CA . LEU A 1 112 ? 2.673 5.061 2.618 1.00 97.69 112 LEU A CA 1
ATOM 879 C C . LEU A 1 112 ? 2.106 4.166 3.709 1.00 97.69 112 LEU A C 1
ATOM 881 O O . LEU A 1 112 ? 2.067 2.947 3.553 1.00 97.69 112 LEU A O 1
ATOM 885 N N . VAL A 1 113 ? 1.626 4.780 4.785 1.00 95.94 113 VAL A N 1
ATOM 886 C CA . VAL A 1 113 ? 0.859 4.101 5.829 1.00 95.94 113 VAL A CA 1
ATOM 887 C C . VAL A 1 113 ? -0.466 4.825 5.983 1.00 95.94 113 VAL A C 1
ATOM 889 O O . VAL A 1 113 ? -0.492 6.040 6.175 1.00 95.94 113 VAL A O 1
ATOM 892 N N . ALA A 1 114 ? -1.558 4.080 5.912 1.00 94.56 114 ALA A N 1
ATOM 893 C CA . ALA A 1 114 ? -2.907 4.554 6.175 1.00 94.56 114 ALA A CA 1
ATOM 894 C C . ALA A 1 114 ? -3.600 3.579 7.121 1.00 94.56 114 ALA A C 1
ATOM 896 O O . ALA A 1 114 ? -3.200 2.422 7.226 1.00 94.56 114 ALA A O 1
ATOM 897 N N . ARG A 1 115 ? -4.640 4.019 7.812 1.00 92.00 115 ARG A N 1
ATOM 898 C CA . ARG A 1 115 ? -5.428 3.153 8.691 1.00 92.00 115 ARG A CA 1
ATOM 899 C C . ARG A 1 115 ? -6.909 3.405 8.513 1.00 92.00 115 ARG A C 1
ATOM 901 O O . ARG A 1 115 ? -7.303 4.478 8.051 1.00 92.00 115 ARG A O 1
ATOM 908 N N . ARG A 1 116 ? -7.728 2.440 8.919 1.00 87.12 116 ARG A N 1
ATOM 909 C CA . ARG A 1 116 ? -9.154 2.705 9.096 1.00 87.12 116 ARG A CA 1
ATOM 910 C C . ARG A 1 116 ? -9.325 3.774 10.197 1.00 87.12 116 ARG A C 1
ATOM 912 O O . ARG A 1 116 ? -8.541 3.745 11.149 1.00 87.12 116 ARG A O 1
ATOM 919 N N . PRO A 1 117 ? -10.241 4.745 10.023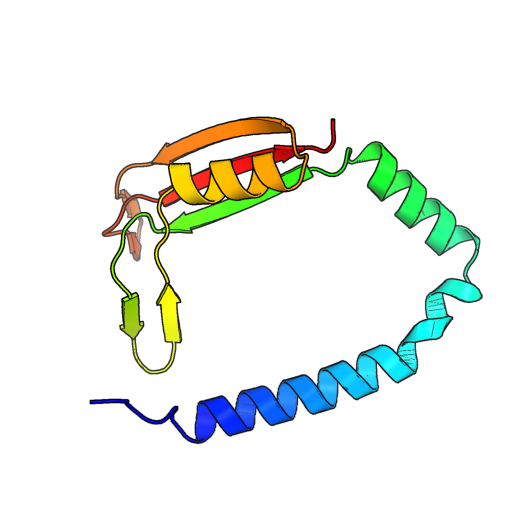 1.00 74.38 117 PRO A N 1
ATOM 920 C CA . PRO A 1 117 ? -10.497 5.794 11.007 1.00 74.38 117 PRO A CA 1
ATOM 921 C C . PRO A 1 117 ? -10.766 5.252 12.409 1.00 74.38 117 PRO A C 1
ATOM 923 O O . PRO A 1 117 ? -11.441 4.201 12.507 1.00 74.38 117 PRO A O 1
#